Protein AF-A0A839FD36-F1 (afdb_monomer)

Organism: NCBI:txid328517

Radius of gyration: 23.34 Å; Cα contacts (8 Å, |Δi|>4): 208; chains: 1; bounding box: 49×44×64 Å

pLDDT: mean 79.08, std 17.55, range [34.34, 97.31]

Secondary structure (DSSP, 8-state):
-----GGGGS-HHHHHHHHHHHHHHHH--GGGHHHHHHHHHHHHHHHHHHHHHHHTTS-------S-SS--EEEEETTEEEEEEEEEETTEEEEEEE--STTHHHHHHHHHHHHHTHHHHHHHHHHHHHH-GGGTTPEEEEEEE-SSSTTEEEEEEETTEEEEEETTEEE-

Solvent-accessible surface area (backbone atoms only — not comparable to full-atom values): 9762 Å² total; per-residue (Å²): 136,83,82,73,70,78,74,81,71,61,56,72,35,58,59,47,37,52,52,34,52,51,52,34,68,72,65,75,45,78,85,46,52,66,57,38,51,51,24,51,50,48,33,50,50,49,55,55,48,47,51,52,53,56,58,70,71,45,94,69,78,86,63,79,69,95,61,68,68,53,77,47,82,43,77,53,91,94,36,85,44,39,30,30,34,36,66,51,87,92,34,75,29,41,38,40,45,52,87,54,100,58,33,69,62,43,50,54,43,52,50,50,52,46,78,40,30,71,60,37,37,53,34,49,54,52,44,30,70,76,38,60,88,49,62,84,37,47,68,57,34,34,36,44,70,57,90,52,78,54,36,30,40,37,36,30,43,76,85,47,75,32,42,29,48,74,64,42,70,43,130

Nearest PDB structures (foldseek):
  6l4l-assembly1_A  TM=3.320E-01  e=2.603E+00  Staphylococcus aureus
  8chv-assembly1_D  TM=2.632E-01  e=5.266E+00  Homo sapiens

Foldseek 3Di:
DDDDPPPVPPPVLNVQLVVLVVCCVPVVDCPSVVSNVVSVVVVVCVVVVVVLVVVVPDDPVPPPDPDFLDWDWDQASNDTFTFTWAAAPNDIATEGADPDPCRVLLNVLRSLCRVCRVLLNVQVVVVCVVPVVCVPKDFHYWYCPDPPSQWIWTAIPPGDIWIGGNSHTHD

Structure (mmCIF, N/CA/C/O backbone):
data_AF-A0A839FD36-F1
#
_entry.id   AF-A0A839FD36-F1
#
loop_
_atom_site.group_PDB
_atom_site.id
_atom_site.type_symbol
_atom_site.label_atom_id
_atom_site.label_alt_id
_atom_site.label_comp_id
_atom_site.label_asym_id
_atom_site.label_entity_id
_atom_site.label_seq_id
_atom_site.pdbx_PDB_ins_code
_atom_site.Cartn_x
_atom_site.Cartn_y
_atom_site.Cartn_z
_atom_site.occupancy
_atom_site.B_iso_or_equiv
_atom_site.auth_seq_id
_atom_site.auth_comp_id
_atom_site.auth_asym_id
_atom_site.auth_atom_id
_atom_site.pdbx_PDB_model_num
ATOM 1 N N . MET A 1 1 ? 18.783 -30.320 -3.101 1.00 36.91 1 MET A N 1
ATOM 2 C CA . MET A 1 1 ? 19.587 -29.187 -3.606 1.00 36.91 1 MET A CA 1
ATOM 3 C C . MET A 1 1 ? 19.627 -29.292 -5.130 1.00 36.91 1 MET A C 1
ATOM 5 O O . MET A 1 1 ? 20.384 -30.087 -5.662 1.00 36.91 1 MET A O 1
ATOM 9 N N . GLN A 1 2 ? 18.700 -28.634 -5.835 1.00 34.34 2 GLN A N 1
ATOM 10 C CA . GLN A 1 2 ? 18.613 -28.711 -7.300 1.00 34.34 2 GLN A CA 1
ATOM 11 C C . GLN A 1 2 ? 19.526 -27.646 -7.914 1.00 34.34 2 GLN A C 1
ATOM 13 O O . GLN A 1 2 ? 19.235 -26.453 -7.832 1.00 34.34 2 GLN A O 1
ATOM 18 N N . LEU A 1 3 ? 20.631 -28.078 -8.523 1.00 39.72 3 LEU A N 1
ATOM 19 C CA . LEU A 1 3 ? 21.458 -27.227 -9.374 1.00 39.72 3 LEU A CA 1
ATOM 20 C C . LEU A 1 3 ? 20.631 -26.857 -10.609 1.00 39.72 3 LEU A C 1
ATOM 22 O O . LEU A 1 3 ? 20.412 -27.680 -11.498 1.00 39.72 3 LEU A O 1
ATOM 26 N N . LYS A 1 4 ? 20.120 -25.623 -10.651 1.00 37.84 4 LYS A N 1
ATOM 27 C CA . LYS A 1 4 ? 19.523 -25.080 -11.874 1.00 37.84 4 LYS A CA 1
ATOM 28 C C . LYS A 1 4 ? 20.622 -25.043 -12.947 1.00 37.84 4 LYS A C 1
ATOM 30 O O . LYS A 1 4 ? 21.696 -24.512 -12.671 1.00 37.84 4 LYS A O 1
ATOM 35 N N . PRO A 1 5 ? 20.391 -25.591 -14.151 1.00 39.44 5 PRO A N 1
ATOM 36 C CA . PRO A 1 5 ? 21.406 -25.612 -15.193 1.00 39.44 5 PRO A CA 1
ATOM 37 C C . PRO A 1 5 ? 21.781 -24.177 -15.585 1.00 39.44 5 PRO A C 1
ATOM 39 O O . PRO A 1 5 ? 20.921 -23.397 -16.000 1.00 39.44 5 PRO A O 1
ATOM 42 N N . LEU A 1 6 ? 23.080 -23.859 -15.490 1.00 42.97 6 LEU A N 1
ATOM 43 C CA . LEU A 1 6 ? 23.743 -22.596 -15.881 1.00 42.97 6 LEU A CA 1
ATOM 44 C C . LEU A 1 6 ? 23.420 -22.090 -17.309 1.00 42.97 6 LEU A C 1
ATOM 46 O O . LEU A 1 6 ? 23.802 -20.995 -17.699 1.00 42.97 6 LEU A O 1
ATOM 50 N N . TRP A 1 7 ? 22.712 -22.884 -18.105 1.00 43.75 7 TRP A N 1
ATOM 51 C CA . TRP A 1 7 ? 22.522 -22.727 -19.536 1.00 43.75 7 TRP A CA 1
ATOM 52 C C . TRP A 1 7 ? 21.295 -21.840 -19.811 1.00 43.75 7 TRP A C 1
ATOM 54 O O . TRP A 1 7 ? 21.124 -21.333 -20.913 1.00 43.75 7 TRP A O 1
ATOM 64 N N . ARG A 1 8 ? 20.450 -21.602 -18.791 1.00 44.44 8 ARG A N 1
ATOM 65 C CA . ARG A 1 8 ? 19.348 -20.622 -18.834 1.00 44.44 8 ARG A CA 1
ATOM 66 C C . ARG A 1 8 ? 19.812 -19.166 -18.690 1.00 44.44 8 ARG A C 1
ATOM 68 O O . ARG A 1 8 ? 18.975 -18.276 -18.785 1.00 44.44 8 ARG A O 1
ATOM 75 N N . ALA A 1 9 ? 21.102 -18.930 -18.450 1.00 48.94 9 ALA A N 1
ATOM 76 C CA . ALA A 1 9 ? 21.665 -17.601 -18.217 1.00 48.94 9 ALA A CA 1
ATOM 77 C C . ALA A 1 9 ? 22.493 -17.061 -19.393 1.00 48.94 9 ALA A C 1
ATOM 79 O O . ALA A 1 9 ? 23.102 -16.006 -19.257 1.00 48.94 9 ALA A O 1
ATOM 80 N N . VAL A 1 10 ? 22.520 -17.742 -20.544 1.00 53.41 10 VAL A N 1
ATOM 81 C CA . VAL A 1 10 ? 23.014 -17.103 -21.767 1.00 53.41 10 VAL A CA 1
ATOM 82 C C . VAL A 1 10 ? 21.829 -16.350 -22.365 1.00 53.41 10 VAL A C 1
ATOM 84 O O . VAL A 1 10 ? 20.876 -16.997 -22.816 1.00 53.41 10 VAL A O 1
ATOM 87 N N . PRO A 1 11 ? 21.811 -15.006 -22.322 1.00 62.72 11 PRO A N 1
ATOM 88 C CA . PRO A 1 11 ? 20.714 -14.260 -22.906 1.00 62.72 11 PRO A CA 1
ATOM 89 C C . PRO A 1 11 ? 20.698 -14.580 -24.404 1.00 62.72 11 PRO A C 1
ATOM 91 O O . PRO A 1 11 ? 21.741 -14.606 -25.057 1.00 62.72 11 PRO A O 1
ATOM 94 N N . ARG A 1 12 ? 19.519 -14.894 -24.954 1.00 66.38 12 ARG A N 1
ATOM 95 C CA . ARG A 1 12 ? 19.354 -15.292 -26.369 1.00 66.38 12 ARG A CA 1
ATOM 96 C C . ARG A 1 12 ? 19.953 -14.249 -27.330 1.00 66.38 12 ARG A C 1
ATOM 98 O O . ARG A 1 12 ? 20.375 -14.591 -28.432 1.00 66.38 12 ARG A O 1
ATOM 105 N N . SER A 1 13 ? 20.050 -12.999 -26.875 1.00 62.44 13 SER A N 1
ATOM 106 C CA . SER A 1 13 ? 20.742 -11.884 -27.523 1.00 62.44 13 SER A CA 1
ATOM 107 C C . SER A 1 13 ? 22.254 -12.087 -27.698 1.00 62.44 13 SER A C 1
ATOM 109 O O . SER A 1 13 ? 22.785 -11.689 -28.731 1.00 62.44 13 SER A O 1
ATOM 111 N N . ALA A 1 14 ? 22.954 -12.767 -26.784 1.00 67.31 14 ALA A N 1
ATOM 112 C CA . ALA A 1 14 ? 24.381 -13.071 -26.933 1.00 67.31 14 ALA A CA 1
ATOM 113 C C . ALA A 1 14 ? 24.644 -14.032 -28.107 1.00 67.31 14 ALA A C 1
ATOM 115 O O . ALA A 1 14 ? 25.581 -13.833 -28.878 1.00 67.31 14 ALA A O 1
ATOM 116 N N . SER A 1 15 ? 23.784 -15.038 -28.300 1.00 68.19 15 SER A N 1
ATOM 117 C CA . SER A 1 15 ? 23.876 -15.959 -29.443 1.00 68.19 15 SER A CA 1
ATOM 118 C C . SER A 1 15 ? 23.598 -15.254 -30.775 1.00 68.19 15 SER A C 1
ATOM 120 O O . SER A 1 15 ? 24.293 -15.506 -31.758 1.00 68.19 15 SER A O 1
ATOM 122 N N . LEU A 1 16 ? 22.622 -14.338 -30.800 1.00 71.25 16 LEU A N 1
ATOM 123 C CA . LEU A 1 16 ? 22.310 -13.514 -31.974 1.00 71.25 16 LEU A CA 1
ATOM 124 C C . LEU A 1 16 ? 23.464 -12.573 -32.341 1.00 71.25 16 LEU A C 1
ATOM 126 O O . LEU A 1 16 ? 23.775 -12.417 -33.519 1.00 71.25 16 LEU A O 1
ATOM 130 N N . LEU A 1 17 ? 24.130 -11.992 -31.341 1.00 70.12 17 LEU A N 1
ATOM 131 C CA . LEU A 1 17 ? 25.264 -11.095 -31.544 1.00 70.12 17 LEU A CA 1
ATOM 132 C C . LEU A 1 17 ? 26.476 -11.836 -32.128 1.00 70.12 17 LEU A C 1
ATOM 134 O O . LEU A 1 17 ? 27.086 -11.357 -33.082 1.00 70.12 17 LEU A O 1
ATOM 138 N N . VAL A 1 18 ? 26.767 -13.048 -31.642 1.00 74.38 18 VAL A N 1
ATOM 139 C CA . VAL A 1 18 ? 27.830 -13.907 -32.196 1.00 74.38 18 VAL A CA 1
ATOM 140 C C . VAL A 1 18 ? 27.532 -14.313 -33.645 1.00 74.38 18 VAL A C 1
ATOM 142 O O . VAL A 1 18 ? 28.411 -14.212 -34.500 1.00 74.38 18 VAL A O 1
ATOM 145 N N . LEU A 1 19 ? 26.294 -14.716 -33.952 1.00 73.56 19 LEU A N 1
ATOM 146 C CA . LEU A 1 19 ? 25.871 -15.064 -35.316 1.00 73.56 19 LEU A CA 1
ATOM 147 C C . LEU A 1 19 ? 25.974 -13.876 -36.283 1.00 73.56 19 LEU A C 1
ATOM 149 O O . LEU A 1 19 ? 26.457 -14.043 -37.402 1.00 73.56 19 LEU A O 1
ATOM 153 N N . ALA A 1 20 ? 25.572 -12.678 -35.850 1.00 67.81 20 ALA A N 1
ATOM 154 C CA . ALA A 1 20 ? 25.655 -11.467 -36.664 1.00 67.81 20 ALA A CA 1
ATOM 155 C C . ALA A 1 20 ? 27.110 -11.057 -36.958 1.00 67.81 20 ALA A C 1
ATOM 157 O O . ALA A 1 20 ? 27.432 -10.719 -38.097 1.00 67.81 20 ALA A O 1
ATOM 158 N N . VAL A 1 21 ? 28.004 -11.138 -35.964 1.00 72.06 21 VAL A N 1
ATOM 159 C CA . VAL A 1 21 ? 29.441 -10.856 -36.145 1.00 72.06 21 VAL A CA 1
ATOM 160 C C . VAL A 1 21 ? 30.082 -11.872 -37.094 1.00 72.06 21 VAL A C 1
ATOM 162 O O . VAL A 1 21 ? 30.799 -11.478 -38.015 1.00 72.06 21 VAL A O 1
ATOM 165 N N . LEU A 1 22 ? 29.787 -13.166 -36.927 1.00 73.12 22 LEU A N 1
ATOM 166 C CA . LEU A 1 22 ? 30.291 -14.218 -37.814 1.00 73.12 22 LEU A CA 1
ATOM 167 C C . LEU A 1 22 ? 29.816 -14.019 -39.259 1.00 73.12 22 LEU A C 1
ATOM 169 O O . LEU A 1 22 ? 30.625 -14.104 -40.181 1.00 73.12 22 LEU A O 1
ATOM 173 N N . ALA A 1 23 ? 28.539 -13.686 -39.470 1.00 68.81 23 ALA A N 1
ATOM 174 C CA . ALA A 1 23 ? 28.003 -13.414 -40.803 1.00 68.81 23 ALA A CA 1
ATOM 175 C C . ALA A 1 23 ? 28.684 -12.206 -41.474 1.00 68.81 23 ALA A C 1
ATOM 177 O O . ALA A 1 23 ? 29.009 -12.264 -42.662 1.00 68.81 23 ALA A O 1
ATOM 178 N N . LEU A 1 24 ? 28.955 -11.136 -40.719 1.00 65.06 24 LEU A N 1
ATOM 179 C CA . LEU A 1 24 ? 29.583 -9.916 -41.234 1.00 65.06 24 LEU A CA 1
ATOM 180 C C . LEU A 1 24 ? 31.055 -10.139 -41.629 1.00 65.06 24 LEU A C 1
ATOM 182 O O . LEU A 1 24 ? 31.484 -9.705 -42.699 1.00 65.06 24 LEU A O 1
ATOM 186 N N . VAL A 1 25 ? 31.818 -10.867 -40.804 1.00 71.62 25 VAL A N 1
ATOM 187 C CA . VAL A 1 25 ? 33.233 -11.190 -41.074 1.00 71.62 25 VAL A CA 1
ATOM 188 C C . VAL A 1 25 ? 33.370 -12.144 -42.262 1.00 71.62 25 VAL A C 1
ATOM 190 O O . VAL A 1 25 ? 34.275 -11.983 -43.083 1.00 71.62 25 VAL A O 1
ATOM 193 N N . TRP A 1 26 ? 32.470 -13.124 -42.382 1.00 70.19 26 TRP A N 1
ATOM 194 C CA . TRP A 1 26 ? 32.616 -14.190 -43.372 1.00 70.19 26 TRP A CA 1
ATOM 195 C C . TRP A 1 26 ? 32.133 -13.790 -44.767 1.00 70.19 26 TRP A C 1
ATOM 197 O O . TRP A 1 26 ? 32.737 -14.177 -45.765 1.00 70.19 26 TRP A O 1
ATOM 207 N N . THR A 1 27 ? 31.088 -12.966 -44.852 1.00 72.50 27 THR A N 1
ATOM 208 C CA . THR A 1 27 ? 30.521 -12.544 -46.142 1.00 72.50 27 THR A CA 1
ATOM 209 C C . THR A 1 27 ? 31.180 -11.293 -46.723 1.00 72.50 27 THR A C 1
ATOM 211 O O . THR A 1 27 ? 30.937 -10.989 -47.888 1.00 72.50 27 THR A O 1
ATOM 214 N N . LYS A 1 28 ? 31.988 -10.554 -45.941 1.00 67.12 28 LYS A N 1
ATOM 215 C CA . LYS A 1 28 ? 32.641 -9.282 -46.328 1.00 67.12 28 LYS A CA 1
ATOM 216 C C . LYS A 1 28 ? 31.702 -8.269 -47.005 1.00 67.12 28 LYS A C 1
ATOM 218 O O . LYS A 1 28 ? 32.149 -7.413 -47.765 1.00 67.12 28 LYS A O 1
ATOM 223 N N . THR A 1 29 ? 30.399 -8.360 -46.751 1.00 65.00 29 THR A N 1
ATOM 224 C CA . THR A 1 29 ? 29.385 -7.495 -47.357 1.00 65.00 29 THR A CA 1
ATOM 225 C C . THR A 1 29 ? 28.693 -6.681 -46.275 1.00 65.00 29 THR A C 1
ATOM 227 O O . THR A 1 29 ? 28.307 -7.193 -45.226 1.00 65.00 29 THR A O 1
ATOM 230 N N . PHE A 1 30 ? 28.496 -5.390 -46.550 1.00 66.69 30 PHE A N 1
ATOM 231 C CA . PHE A 1 30 ? 27.824 -4.454 -45.639 1.00 66.69 30 PHE A CA 1
ATOM 232 C C . PHE A 1 30 ? 26.320 -4.722 -45.469 1.00 66.69 30 PHE A C 1
ATOM 234 O O . PHE A 1 30 ? 25.665 -4.078 -44.653 1.00 66.69 30 PHE A O 1
ATOM 241 N N . LEU A 1 31 ? 25.776 -5.693 -46.207 1.00 70.62 31 LEU A N 1
ATOM 242 C CA . LEU A 1 31 ? 24.358 -6.048 -46.207 1.00 70.62 31 LEU A CA 1
ATOM 243 C C . LEU A 1 31 ? 23.848 -6.476 -44.816 1.00 70.62 31 LEU A C 1
ATOM 245 O O . LEU A 1 31 ? 22.669 -6.323 -44.517 1.00 70.62 31 LEU A O 1
ATOM 249 N N . TRP A 1 32 ? 24.741 -6.978 -43.957 1.00 65.38 32 TRP A N 1
ATOM 250 C CA . TRP A 1 32 ? 24.419 -7.507 -42.625 1.00 65.38 32 TRP A CA 1
ATOM 251 C C . TRP A 1 32 ? 24.559 -6.481 -41.491 1.00 65.38 32 TRP A C 1
ATOM 253 O O . TRP A 1 32 ? 24.221 -6.780 -40.345 1.00 65.38 32 TRP A O 1
ATOM 263 N N . ALA A 1 33 ? 25.014 -5.259 -41.789 1.00 69.06 33 ALA A N 1
ATOM 264 C CA . ALA A 1 33 ? 25.164 -4.193 -40.797 1.00 69.06 33 ALA A CA 1
ATOM 265 C C . ALA A 1 33 ? 23.858 -3.851 -40.037 1.00 69.06 33 ALA A C 1
ATOM 267 O O . ALA A 1 33 ? 23.927 -3.664 -38.819 1.00 69.06 33 ALA A O 1
ATOM 268 N N . PRO A 1 34 ? 22.661 -3.841 -40.667 1.00 74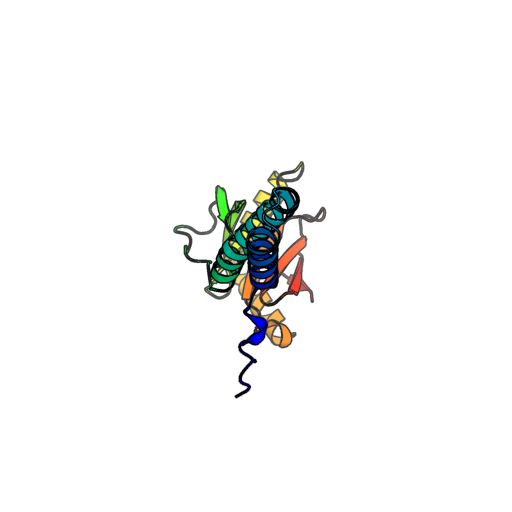.19 34 PRO A N 1
ATOM 269 C CA . PRO A 1 34 ? 21.406 -3.614 -39.945 1.00 74.19 34 PRO A CA 1
ATOM 270 C C . PRO A 1 34 ? 21.088 -4.710 -38.917 1.00 74.19 34 PRO A C 1
ATOM 272 O O . PRO A 1 34 ? 20.599 -4.417 -37.829 1.00 74.19 34 PRO A O 1
ATOM 275 N N . LEU A 1 35 ? 21.408 -5.972 -39.228 1.00 72.00 35 LEU A N 1
ATOM 276 C CA . LEU A 1 35 ? 21.221 -7.110 -38.318 1.00 72.00 35 LEU A CA 1
ATOM 277 C C . LEU A 1 35 ? 22.170 -7.040 -37.118 1.00 72.00 35 LEU A C 1
ATOM 279 O O . LEU A 1 35 ? 21.770 -7.357 -35.999 1.00 72.00 35 LEU A O 1
ATOM 283 N N . LEU A 1 36 ? 23.400 -6.571 -37.333 1.00 73.75 36 LEU A N 1
ATOM 284 C CA . LEU A 1 36 ? 24.367 -6.340 -36.263 1.00 73.75 36 LEU A CA 1
ATOM 285 C C . LEU A 1 36 ? 23.911 -5.216 -35.319 1.00 73.75 36 LEU A C 1
ATOM 287 O O . LEU A 1 36 ? 23.948 -5.389 -34.103 1.00 73.75 36 LEU A O 1
ATOM 291 N N . LEU A 1 37 ? 23.410 -4.103 -35.864 1.00 77.25 37 LEU A N 1
ATOM 292 C CA . LEU A 1 37 ? 22.816 -3.019 -35.071 1.00 77.25 37 LEU A CA 1
ATOM 293 C C . LEU A 1 37 ? 21.625 -3.503 -34.237 1.00 77.25 37 LEU A C 1
ATOM 295 O O . LEU A 1 37 ? 21.539 -3.193 -33.049 1.00 77.25 37 LEU A O 1
ATOM 299 N N . LEU A 1 38 ? 20.742 -4.309 -34.833 1.00 76.62 38 LEU A N 1
ATOM 300 C CA . LEU A 1 38 ? 19.601 -4.895 -34.135 1.00 76.62 38 LEU A CA 1
ATOM 301 C C . LEU A 1 38 ? 20.054 -5.819 -32.989 1.00 76.62 38 LEU A C 1
ATOM 303 O O . LEU A 1 38 ? 19.517 -5.748 -31.886 1.00 76.62 38 LEU A O 1
ATOM 307 N N . ALA A 1 39 ? 21.068 -6.657 -33.223 1.00 76.94 39 ALA A N 1
ATOM 308 C CA . ALA A 1 39 ? 21.610 -7.554 -32.205 1.00 76.94 39 ALA A CA 1
ATOM 309 C C . ALA A 1 39 ? 22.257 -6.790 -31.038 1.00 76.94 39 ALA A C 1
ATOM 311 O O . ALA A 1 39 ? 22.032 -7.147 -29.882 1.00 76.94 39 ALA A O 1
ATOM 312 N N . ILE A 1 40 ? 23.004 -5.716 -31.323 1.00 77.31 40 ILE A N 1
ATOM 313 C CA . ILE A 1 40 ? 23.576 -4.827 -30.299 1.00 77.31 40 ILE A CA 1
ATOM 314 C C . ILE A 1 40 ? 22.463 -4.165 -29.482 1.00 77.31 40 ILE A C 1
ATOM 316 O O . ILE A 1 40 ? 22.548 -4.135 -28.256 1.00 77.31 40 ILE A O 1
ATOM 320 N N . PHE A 1 41 ? 21.404 -3.681 -30.136 1.00 78.19 41 PHE A N 1
ATOM 321 C CA . PHE A 1 41 ? 20.258 -3.081 -29.453 1.00 78.19 41 PHE A CA 1
ATOM 322 C C . PHE A 1 41 ? 19.583 -4.073 -28.496 1.00 78.19 41 PHE A C 1
ATOM 324 O O . PHE A 1 41 ? 19.408 -3.766 -27.318 1.00 78.19 41 PHE A O 1
ATOM 331 N N . PHE A 1 42 ? 19.267 -5.287 -28.959 1.00 75.81 42 PHE A N 1
ATOM 332 C CA . PHE A 1 42 ? 18.672 -6.313 -28.097 1.00 75.81 42 PHE A CA 1
ATOM 333 C C . PHE A 1 42 ? 19.603 -6.742 -26.962 1.00 75.81 42 PHE A C 1
ATOM 335 O O . PHE A 1 42 ? 19.133 -6.964 -25.851 1.00 75.81 42 PHE A O 1
ATOM 342 N N . PHE A 1 43 ? 20.911 -6.825 -27.210 1.00 73.94 43 PHE A N 1
ATOM 343 C CA . PHE A 1 43 ? 21.894 -7.124 -26.172 1.00 73.94 43 PHE A CA 1
ATOM 344 C C . PHE A 1 43 ? 21.957 -6.021 -25.108 1.00 73.94 43 PHE A C 1
ATOM 346 O O . PHE A 1 43 ? 21.942 -6.320 -23.918 1.00 73.94 43 PHE A O 1
ATOM 353 N N . ALA A 1 44 ? 21.963 -4.750 -25.515 1.00 73.00 44 ALA A N 1
ATOM 354 C CA . ALA A 1 44 ? 21.920 -3.620 -24.591 1.00 73.00 44 ALA A CA 1
ATOM 355 C C . ALA A 1 44 ? 20.631 -3.620 -23.754 1.00 73.00 44 ALA A C 1
ATOM 357 O O . ALA A 1 44 ? 20.698 -3.455 -22.538 1.00 73.00 44 ALA A O 1
ATOM 358 N N . VAL A 1 45 ? 19.473 -3.868 -24.374 1.00 75.81 45 VAL A N 1
ATOM 359 C CA . VAL A 1 45 ? 18.188 -3.976 -23.663 1.00 75.81 45 VAL A CA 1
ATOM 360 C C . VAL A 1 45 ? 18.184 -5.156 -22.690 1.00 75.81 45 VAL A C 1
ATOM 362 O O . VAL A 1 45 ? 17.733 -4.993 -21.559 1.00 75.81 45 VAL A O 1
ATOM 365 N N . ASP A 1 46 ? 18.711 -6.319 -23.079 1.00 69.62 46 ASP A N 1
ATOM 366 C CA . ASP A 1 46 ? 18.799 -7.482 -22.191 1.00 69.62 46 ASP A CA 1
ATOM 367 C C . ASP A 1 46 ? 19.752 -7.223 -21.020 1.00 69.62 46 ASP A C 1
ATOM 369 O O . ASP A 1 46 ? 19.391 -7.493 -19.882 1.00 69.62 46 ASP A O 1
ATOM 373 N N . VAL A 1 47 ? 20.946 -6.670 -21.250 1.00 67.94 47 VAL A N 1
ATOM 374 C CA . VAL A 1 47 ? 21.925 -6.413 -20.178 1.00 67.94 47 VAL A CA 1
ATOM 375 C C . VAL A 1 47 ? 21.430 -5.326 -19.219 1.00 67.94 47 VAL A C 1
ATOM 377 O O . VAL A 1 47 ? 21.458 -5.526 -18.004 1.00 67.94 47 VAL A O 1
ATOM 380 N N . LEU A 1 48 ? 20.909 -4.208 -19.737 1.00 64.38 48 LEU A N 1
ATOM 381 C CA . LEU A 1 48 ? 20.337 -3.137 -18.911 1.00 64.38 48 LEU A CA 1
ATOM 382 C C . LEU A 1 48 ? 19.050 -3.595 -18.206 1.00 64.38 48 LEU A C 1
ATOM 384 O O . LEU A 1 48 ? 18.816 -3.259 -17.044 1.00 64.38 48 LEU A O 1
ATOM 388 N N . GLY A 1 49 ? 18.232 -4.411 -18.874 1.00 56.62 49 GLY A N 1
ATOM 389 C CA . GLY A 1 49 ? 17.013 -4.995 -18.319 1.00 56.62 49 GLY A CA 1
ATOM 390 C C . GLY A 1 49 ? 17.282 -6.060 -17.254 1.00 56.62 49 GLY A C 1
ATOM 391 O O . GLY A 1 49 ? 16.548 -6.136 -16.270 1.00 56.62 49 GLY A O 1
ATOM 392 N N . ILE A 1 50 ? 18.346 -6.855 -17.399 1.00 53.84 50 ILE A N 1
ATOM 393 C CA . ILE A 1 50 ? 18.814 -7.802 -16.379 1.00 53.84 50 ILE A CA 1
ATOM 394 C C . ILE A 1 50 ? 19.348 -7.041 -15.168 1.00 53.84 50 ILE A C 1
ATOM 396 O O . ILE A 1 50 ? 19.031 -7.434 -14.051 1.00 53.84 50 ILE A O 1
ATOM 400 N N . HIS A 1 51 ? 20.076 -5.936 -15.360 1.00 48.62 51 HIS A N 1
ATOM 401 C CA . HIS A 1 51 ? 20.540 -5.112 -14.242 1.00 48.62 51 HIS A CA 1
ATOM 402 C C . HIS A 1 51 ? 19.358 -4.535 -13.446 1.00 48.62 51 HIS A C 1
ATOM 404 O O . HIS A 1 51 ? 19.302 -4.710 -12.231 1.00 48.62 51 HIS A O 1
ATOM 410 N N . LYS A 1 52 ? 18.337 -4.001 -14.136 1.00 50.72 52 LYS A N 1
ATOM 411 C CA . LYS A 1 52 ? 17.077 -3.576 -13.500 1.00 50.72 52 LYS A CA 1
ATOM 412 C C . LYS A 1 52 ? 16.348 -4.717 -12.782 1.00 50.72 52 LYS A C 1
ATOM 414 O O . LYS A 1 52 ? 15.902 -4.547 -11.655 1.00 50.72 52 LYS A O 1
ATOM 419 N N . ARG A 1 53 ? 16.240 -5.904 -13.390 1.00 46.03 53 ARG A N 1
ATOM 420 C CA . ARG A 1 53 ? 15.567 -7.059 -12.760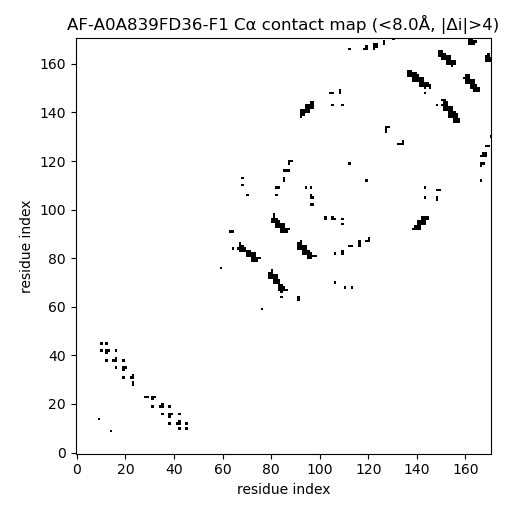 1.00 46.03 53 ARG A CA 1
ATOM 421 C C . ARG A 1 53 ? 16.345 -7.659 -11.596 1.00 46.03 53 ARG A C 1
ATOM 423 O O . ARG A 1 53 ? 15.730 -8.265 -10.730 1.00 46.03 53 ARG A O 1
ATOM 430 N N . MET A 1 54 ? 17.670 -7.554 -11.601 1.00 43.38 54 MET A N 1
ATOM 431 C CA . MET A 1 54 ? 18.526 -8.061 -10.532 1.00 43.38 54 MET A CA 1
ATOM 432 C C . MET A 1 54 ? 18.520 -7.111 -9.329 1.00 43.38 54 MET A C 1
ATOM 434 O O . MET A 1 54 ? 18.461 -7.598 -8.206 1.00 43.38 54 MET A O 1
ATOM 438 N N . LEU A 1 55 ? 18.459 -5.795 -9.567 1.00 46.88 55 LEU A N 1
ATOM 439 C CA . LEU A 1 55 ? 18.179 -4.783 -8.541 1.00 46.88 55 LEU A CA 1
ATOM 440 C C . LEU A 1 55 ? 16.760 -4.930 -7.970 1.00 46.88 55 LEU A C 1
ATOM 442 O O . LEU A 1 55 ? 16.580 -4.917 -6.764 1.00 46.88 55 LEU A O 1
ATOM 446 N N . SER A 1 56 ? 15.766 -5.208 -8.815 1.00 41.69 56 SER A N 1
ATOM 447 C CA . SER A 1 56 ? 14.370 -5.410 -8.395 1.00 41.69 56 SER A CA 1
ATOM 448 C C . SER A 1 56 ? 14.111 -6.724 -7.632 1.00 41.69 56 SER A C 1
ATOM 450 O O . SER A 1 56 ? 12.996 -6.932 -7.158 1.00 41.69 56 SER A O 1
ATOM 452 N N . LYS A 1 57 ? 15.092 -7.636 -7.533 1.00 40.88 57 LYS A N 1
ATOM 453 C CA . LYS A 1 57 ? 14.944 -8.940 -6.852 1.00 40.88 57 LYS A CA 1
ATOM 454 C C . LYS A 1 57 ? 15.583 -9.005 -5.466 1.00 40.88 57 LYS A C 1
ATOM 456 O O . LYS A 1 57 ? 15.483 -10.045 -4.815 1.00 40.88 57 LYS A O 1
ATOM 461 N N . GLY A 1 58 ? 16.249 -7.937 -5.048 1.00 38.38 58 GLY A N 1
ATOM 462 C CA . GLY A 1 58 ? 16.682 -7.730 -3.676 1.00 3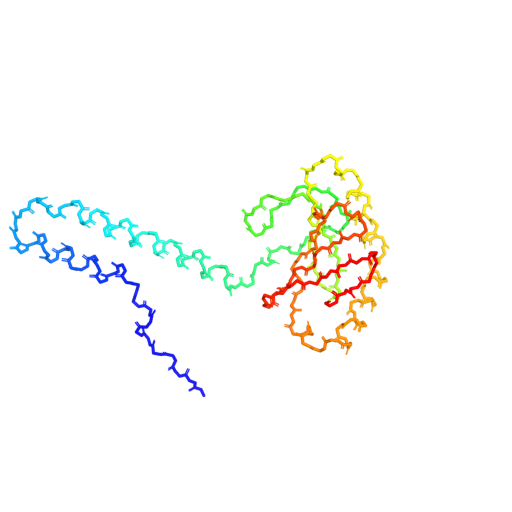8.38 58 GLY A CA 1
ATOM 463 C C . GLY A 1 58 ? 15.815 -6.644 -3.068 1.00 38.38 58 GLY A C 1
ATOM 464 O O . GLY A 1 58 ? 15.542 -5.647 -3.723 1.00 38.38 58 GLY A O 1
ATOM 465 N N . GLU A 1 59 ? 15.345 -6.889 -1.853 1.00 45.59 59 GLU A N 1
ATOM 466 C CA . GLU A 1 59 ? 14.845 -5.894 -0.908 1.00 45.59 59 GLU A CA 1
ATOM 467 C C . GLU A 1 59 ? 15.279 -4.459 -1.247 1.00 45.59 59 GLU A C 1
ATOM 469 O O . GLU A 1 59 ? 16.429 -4.086 -1.055 1.00 45.59 59 GLU A O 1
ATOM 474 N N . SER A 1 60 ? 14.351 -3.640 -1.732 1.00 38.88 60 SER A N 1
ATOM 475 C CA . SER A 1 60 ? 14.503 -2.189 -1.673 1.00 38.88 60 SER A CA 1
ATOM 476 C C . SER A 1 60 ? 13.177 -1.579 -1.249 1.00 38.88 60 SER A C 1
ATOM 478 O O . SER A 1 60 ? 12.424 -0.990 -2.015 1.00 38.88 60 SER A O 1
ATOM 480 N N . MET A 1 61 ? 12.880 -1.797 0.028 1.00 46.00 61 MET A N 1
ATOM 481 C CA . MET A 1 61 ? 12.349 -0.730 0.868 1.00 46.00 61 MET A CA 1
ATOM 482 C C . MET A 1 61 ? 13.517 -0.219 1.729 1.00 46.00 61 MET A C 1
ATOM 484 O O . MET A 1 61 ? 13.433 -0.159 2.951 1.00 46.00 61 MET A O 1
ATOM 488 N N . GLU A 1 62 ? 14.660 0.080 1.104 1.00 44.53 62 GLU A N 1
ATOM 489 C CA . GLU A 1 62 ? 15.786 0.739 1.776 1.00 44.53 62 GLU A CA 1
ATOM 490 C C . GLU A 1 62 ? 15.595 2.255 1.738 1.00 44.53 62 GLU A C 1
ATOM 492 O O . GLU A 1 62 ? 16.329 3.000 1.109 1.00 44.53 62 GLU A O 1
ATOM 497 N N . GLU A 1 63 ? 14.564 2.703 2.439 1.00 50.44 63 GLU A N 1
ATOM 498 C CA . GLU A 1 63 ? 14.637 3.903 3.261 1.00 50.44 63 GLU A CA 1
ATOM 499 C C . GLU A 1 63 ? 13.507 3.752 4.272 1.00 50.44 63 GLU A C 1
ATOM 501 O O . GLU A 1 63 ? 12.326 3.893 3.956 1.00 50.44 63 GLU A O 1
ATOM 506 N N . THR A 1 64 ? 13.856 3.360 5.502 1.00 61.84 64 THR A N 1
ATOM 507 C CA . THR A 1 64 ? 12.887 3.463 6.594 1.00 61.84 64 THR A CA 1
ATOM 508 C C . THR A 1 64 ? 12.508 4.940 6.661 1.00 61.84 64 THR A C 1
ATOM 510 O O . THR A 1 64 ? 13.403 5.763 6.873 1.00 61.84 64 THR A O 1
ATOM 513 N N . PRO A 1 65 ? 11.238 5.300 6.427 1.00 70.69 65 PRO A N 1
ATOM 514 C CA . PRO A 1 65 ? 10.855 6.696 6.338 1.00 70.69 65 PRO A CA 1
ATOM 515 C C . PRO A 1 65 ? 11.213 7.385 7.654 1.00 70.69 65 PRO A C 1
ATOM 517 O O . PRO A 1 65 ? 10.967 6.850 8.738 1.00 70.69 65 PRO A O 1
ATOM 520 N N . SER A 1 66 ? 11.808 8.574 7.561 1.00 70.38 66 SER A N 1
ATOM 521 C CA . SER A 1 66 ? 12.192 9.369 8.733 1.00 70.38 66 SER A CA 1
ATOM 522 C C . SER A 1 66 ? 10.981 9.786 9.577 1.00 70.38 66 SER A C 1
ATOM 524 O O . SER A 1 66 ? 11.120 10.052 10.771 1.00 70.38 66 SER A O 1
ATOM 526 N N . THR A 1 67 ? 9.787 9.786 8.977 1.00 81.88 67 THR A N 1
ATOM 527 C CA . THR A 1 67 ? 8.523 10.155 9.614 1.00 81.88 67 THR A CA 1
ATOM 528 C C . THR A 1 67 ? 7.356 9.316 9.091 1.00 81.88 67 THR A C 1
ATOM 530 O O . THR A 1 67 ? 7.236 9.063 7.894 1.00 81.88 67 THR A O 1
ATOM 533 N N . TYR A 1 68 ? 6.458 8.927 10.000 1.00 91.50 68 TYR A N 1
ATOM 534 C CA . TYR A 1 68 ? 5.195 8.243 9.696 1.00 91.50 68 TYR A CA 1
ATOM 535 C C . TYR A 1 68 ? 4.018 9.221 9.781 1.00 91.50 68 TYR A C 1
ATOM 537 O O . TYR A 1 68 ? 4.073 10.198 10.529 1.00 91.50 68 TYR A O 1
ATOM 545 N N . GLY A 1 69 ? 2.957 8.963 9.015 1.00 91.88 69 GLY A N 1
ATOM 546 C CA . GLY A 1 69 ? 1.725 9.761 9.026 1.00 91.88 69 GLY A CA 1
ATOM 547 C C . GLY A 1 69 ? 1.822 11.129 8.348 1.00 91.88 69 GLY A C 1
ATOM 548 O O . GLY A 1 69 ? 0.869 11.903 8.399 1.00 91.88 69 GLY A O 1
ATOM 549 N N . VAL A 1 70 ? 2.950 11.444 7.710 1.00 93.56 70 VAL A N 1
ATOM 550 C CA . VAL A 1 70 ? 3.127 12.689 6.957 1.00 93.56 70 VAL A CA 1
ATOM 551 C C . VAL A 1 70 ? 2.666 12.467 5.521 1.00 93.56 70 VAL A C 1
ATOM 553 O O . VAL A 1 70 ? 3.158 11.567 4.848 1.00 93.56 70 VAL A O 1
ATOM 556 N N . LEU A 1 71 ? 1.710 13.275 5.064 1.00 93.94 71 LEU A N 1
ATOM 557 C CA . LEU A 1 71 ? 1.296 13.301 3.662 1.00 93.94 71 LEU A CA 1
ATOM 558 C C . LEU A 1 71 ? 2.343 14.030 2.821 1.00 93.94 71 LEU A C 1
ATOM 560 O O . LEU A 1 71 ? 2.766 15.131 3.176 1.00 93.94 71 LEU A O 1
ATOM 564 N N . GLY A 1 72 ? 2.709 13.451 1.683 1.00 92.38 72 GLY A N 1
ATOM 565 C CA . GLY A 1 72 ? 3.689 14.044 0.787 1.00 92.38 72 GLY A CA 1
ATOM 566 C C . GLY A 1 72 ? 3.882 13.264 -0.504 1.00 92.38 72 GLY A C 1
ATOM 567 O O . GLY A 1 72 ? 3.248 12.235 -0.743 1.00 92.38 72 GLY A O 1
ATOM 568 N N . ASP A 1 73 ? 4.775 13.792 -1.333 1.00 91.19 73 ASP A N 1
ATOM 569 C CA . ASP A 1 73 ? 5.271 13.114 -2.522 1.00 91.19 73 ASP A CA 1
ATOM 570 C C . ASP A 1 73 ? 6.535 12.333 -2.154 1.00 91.19 73 ASP A C 1
ATOM 572 O O . ASP A 1 73 ? 7.485 12.884 -1.594 1.00 91.19 73 ASP A O 1
ATOM 576 N N . TYR A 1 74 ? 6.533 11.042 -2.465 1.00 89.25 74 TYR A N 1
ATOM 577 C CA . TYR A 1 74 ? 7.598 10.098 -2.153 1.00 89.25 74 TYR A CA 1
ATOM 578 C C . TYR A 1 74 ? 8.055 9.387 -3.423 1.00 89.25 74 TYR A C 1
ATOM 580 O O . TYR A 1 74 ? 7.306 9.274 -4.392 1.00 89.25 74 TYR A O 1
ATOM 588 N N . VAL A 1 75 ? 9.285 8.878 -3.419 1.00 84.69 75 VAL A N 1
ATOM 589 C CA . VAL A 1 75 ? 9.757 7.957 -4.457 1.00 84.69 75 VAL A CA 1
ATOM 590 C C . VAL A 1 75 ? 9.616 6.543 -3.911 1.00 84.69 75 VAL A C 1
ATOM 592 O O . VAL A 1 75 ? 10.299 6.176 -2.960 1.00 84.69 75 VAL A O 1
ATOM 595 N N . VAL A 1 76 ? 8.713 5.761 -4.496 1.00 82.19 76 VAL A N 1
ATOM 596 C CA . VAL A 1 76 ? 8.439 4.369 -4.118 1.00 82.19 76 VAL A CA 1
ATOM 597 C C . VAL A 1 76 ? 8.658 3.511 -5.358 1.00 82.19 76 VAL A C 1
ATOM 599 O O . VAL A 1 76 ? 8.117 3.816 -6.416 1.00 82.19 76 VAL A O 1
ATOM 602 N N . ASP A 1 77 ? 9.482 2.467 -5.257 1.00 80.44 77 ASP A N 1
ATOM 603 C CA . ASP A 1 77 ? 9.841 1.599 -6.391 1.00 80.44 77 ASP A CA 1
ATOM 604 C C . ASP A 1 77 ? 10.357 2.371 -7.626 1.00 80.44 77 ASP A C 1
ATOM 606 O O . ASP A 1 77 ? 9.967 2.100 -8.761 1.00 80.44 77 ASP A O 1
ATOM 610 N N . GLU A 1 78 ? 11.231 3.361 -7.405 1.00 79.75 78 GLU A N 1
ATOM 611 C CA . GLU A 1 78 ? 11.784 4.252 -8.447 1.00 79.75 78 GLU A CA 1
ATOM 612 C C . GLU A 1 78 ? 10.742 5.148 -9.155 1.00 79.75 78 GLU A C 1
ATOM 614 O O . GLU A 1 78 ? 11.074 5.826 -10.131 1.00 79.75 78 GLU A O 1
ATOM 619 N N . ALA A 1 79 ? 9.497 5.198 -8.666 1.00 82.25 79 ALA A N 1
ATOM 620 C CA . ALA A 1 79 ? 8.423 6.013 -9.223 1.00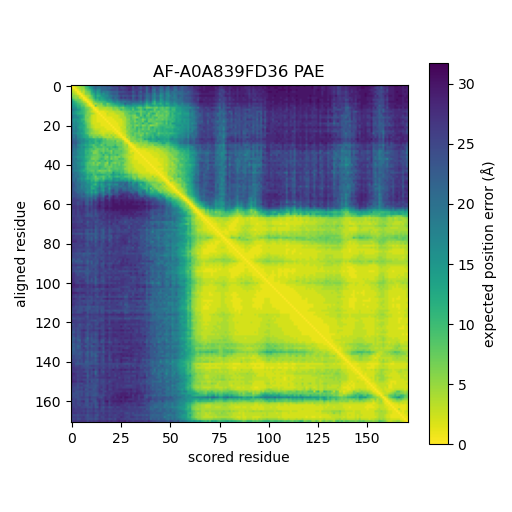 82.25 79 ALA A CA 1
ATOM 621 C C . ALA A 1 79 ? 7.918 7.063 -8.214 1.00 82.25 79 ALA A C 1
ATOM 623 O O . ALA A 1 79 ? 7.799 6.774 -7.023 1.00 82.25 79 ALA A O 1
ATOM 624 N N . PRO A 1 80 ? 7.602 8.293 -8.661 1.00 85.94 80 PRO A N 1
ATOM 625 C CA . PRO A 1 80 ? 6.966 9.281 -7.802 1.00 85.94 80 PRO A CA 1
ATOM 626 C C . PRO A 1 80 ? 5.528 8.853 -7.483 1.00 85.94 80 PRO A C 1
ATOM 628 O O . PRO A 1 80 ? 4.746 8.568 -8.391 1.00 85.94 80 PRO A O 1
ATOM 631 N N . SER A 1 81 ? 5.179 8.851 -6.200 1.00 89.81 81 SER A N 1
ATOM 632 C CA . SER A 1 81 ? 3.849 8.516 -5.691 1.00 89.81 81 SER A CA 1
ATOM 633 C C . SER A 1 81 ? 3.455 9.471 -4.573 1.00 89.81 81 SER A C 1
ATOM 635 O O . SER A 1 81 ? 4.298 9.914 -3.794 1.00 89.81 81 SER A O 1
ATOM 637 N N . HIS A 1 82 ? 2.166 9.779 -4.468 1.00 93.50 82 HIS A N 1
ATOM 638 C CA . HIS A 1 82 ? 1.648 10.654 -3.421 1.00 93.50 82 HIS A CA 1
ATOM 639 C C . HIS A 1 82 ? 0.974 9.826 -2.340 1.00 93.50 82 HIS A C 1
ATOM 641 O O . HIS A 1 82 ? 0.123 8.994 -2.644 1.00 93.50 82 HIS A O 1
ATOM 647 N N . GLY A 1 83 ? 1.304 10.063 -1.078 1.00 95.19 83 GLY A N 1
ATOM 648 C CA . GLY A 1 83 ? 0.804 9.209 -0.014 1.00 95.19 83 GLY A CA 1
ATOM 649 C C . GLY A 1 83 ? 1.376 9.537 1.347 1.00 95.19 83 GLY A C 1
ATOM 650 O O . GLY A 1 83 ? 1.802 10.660 1.603 1.00 95.19 83 GLY A O 1
ATOM 651 N N . LEU A 1 84 ? 1.361 8.541 2.224 1.00 95.25 84 LEU A N 1
ATOM 652 C CA . LEU A 1 84 ? 2.035 8.586 3.517 1.00 95.25 84 LEU A CA 1
ATOM 653 C C . LEU A 1 84 ? 2.540 7.197 3.895 1.00 95.25 84 LEU A C 1
ATOM 655 O O . LEU A 1 84 ? 2.027 6.183 3.420 1.00 95.25 84 LEU A O 1
ATOM 659 N N . PHE A 1 85 ? 3.514 7.141 4.796 1.00 94.69 85 PHE A N 1
ATOM 660 C CA . PHE A 1 85 ? 3.943 5.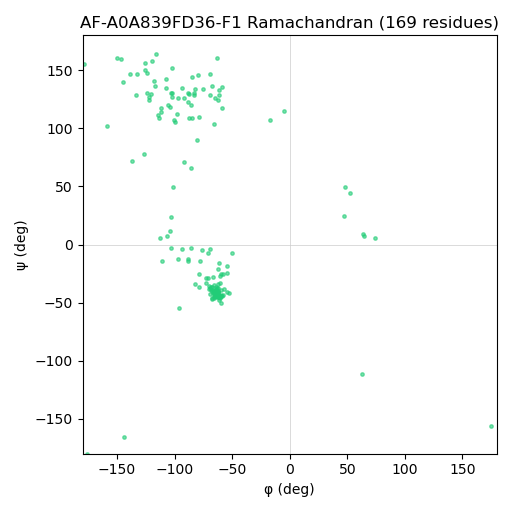886 5.405 1.00 94.69 85 PHE A CA 1
ATOM 661 C C . PHE A 1 85 ? 3.213 5.632 6.723 1.00 94.69 85 PHE A C 1
ATOM 663 O O . PHE A 1 85 ? 3.138 6.512 7.582 1.00 94.69 85 PHE A O 1
ATOM 670 N N . ILE A 1 86 ? 2.739 4.402 6.910 1.00 94.50 86 ILE A N 1
ATOM 671 C CA . ILE A 1 86 ? 2.261 3.878 8.196 1.00 94.50 86 ILE A CA 1
ATOM 672 C C . ILE A 1 86 ? 3.149 2.723 8.647 1.00 94.50 86 ILE A C 1
ATOM 674 O O . ILE A 1 86 ? 3.894 2.152 7.849 1.00 94.50 86 ILE A O 1
ATOM 678 N N . ARG A 1 87 ? 3.068 2.357 9.925 1.00 91.62 87 ARG A N 1
ATOM 679 C CA . ARG A 1 87 ? 3.752 1.169 10.438 1.00 91.62 87 ARG A CA 1
ATOM 680 C C . ARG A 1 87 ? 2.739 0.044 10.633 1.00 91.62 87 ARG A C 1
ATOM 682 O O . ARG A 1 87 ? 1.835 0.184 11.434 1.00 91.62 87 ARG A O 1
ATOM 689 N N . LEU A 1 88 ? 2.887 -1.075 9.936 1.00 89.25 88 LEU A N 1
ATOM 690 C CA . LEU A 1 88 ? 2.052 -2.260 10.137 1.00 89.25 88 LEU A CA 1
ATOM 691 C C . LEU A 1 88 ? 2.912 -3.462 10.497 1.00 89.25 88 LEU A C 1
ATOM 693 O O . LEU A 1 88 ? 3.833 -3.804 9.759 1.00 89.25 88 LEU A O 1
ATOM 697 N N . CYS A 1 89 ? 2.620 -4.099 11.631 1.00 85.50 89 CYS A N 1
ATOM 698 C CA . CYS A 1 89 ? 3.375 -5.231 12.173 1.00 85.50 89 CYS A CA 1
ATOM 699 C C . CYS A 1 89 ? 4.888 -4.956 12.167 1.00 85.50 89 CYS A C 1
ATOM 701 O O . CYS A 1 89 ? 5.676 -5.742 11.645 1.00 85.50 89 CYS A O 1
ATOM 703 N N . GLU A 1 90 ? 5.264 -3.788 12.699 1.00 83.44 90 GLU A N 1
ATOM 704 C CA . GLU A 1 90 ? 6.648 -3.287 12.785 1.00 83.44 90 GLU A CA 1
ATOM 705 C C . GLU A 1 90 ? 7.340 -3.011 11.441 1.00 83.44 90 GLU A C 1
ATOM 707 O O . GLU A 1 90 ? 8.518 -2.666 11.414 1.00 83.44 90 GLU A O 1
ATOM 712 N N . ARG A 1 91 ? 6.616 -3.085 10.321 1.00 86.75 91 ARG A N 1
ATOM 713 C CA . ARG A 1 91 ? 7.136 -2.757 8.992 1.00 86.75 91 ARG A CA 1
ATOM 714 C C . ARG A 1 91 ? 6.561 -1.443 8.503 1.00 86.75 91 ARG A C 1
ATOM 716 O O . ARG A 1 91 ? 5.388 -1.155 8.725 1.00 86.75 91 ARG A O 1
ATOM 723 N N . ALA A 1 92 ? 7.373 -0.653 7.816 1.00 89.62 92 ALA A N 1
ATOM 724 C CA . ALA A 1 92 ? 6.849 0.477 7.068 1.00 89.62 92 ALA A CA 1
ATOM 725 C C . ALA A 1 92 ? 5.998 -0.046 5.901 1.00 89.62 92 ALA A C 1
ATOM 727 O O . ALA A 1 92 ? 6.373 -1.004 5.230 1.00 89.62 92 ALA A O 1
ATOM 728 N N . VAL A 1 93 ? 4.841 0.571 5.686 1.00 92.06 93 VAL A N 1
ATOM 729 C CA . VAL A 1 93 ? 3.940 0.290 4.569 1.00 92.06 93 VAL A CA 1
ATOM 730 C C . VAL A 1 93 ? 3.522 1.621 3.973 1.00 92.06 93 VAL A C 1
ATOM 732 O O . VAL A 1 93 ? 3.081 2.521 4.692 1.00 92.06 93 VAL A O 1
ATOM 735 N N . PHE A 1 94 ? 3.670 1.750 2.659 1.00 93.81 94 PHE A N 1
ATOM 736 C CA . PHE A 1 94 ? 3.257 2.953 1.951 1.00 93.81 94 PHE A CA 1
ATOM 737 C C . PHE A 1 94 ? 1.757 2.911 1.643 1.00 93.81 94 PHE A C 1
ATOM 739 O O . PHE A 1 94 ? 1.256 1.915 1.120 1.00 93.81 94 PHE A O 1
ATOM 746 N N . VAL A 1 95 ? 1.035 3.981 1.966 1.00 96.00 95 VAL A N 1
ATOM 747 C CA . VAL A 1 95 ? -0.367 4.176 1.583 1.00 96.00 95 VAL A CA 1
ATOM 748 C C . VAL A 1 95 ? -0.393 5.097 0.373 1.00 96.00 95 VAL A C 1
ATOM 750 O O . VAL A 1 95 ? -0.168 6.299 0.506 1.00 96.00 95 VAL A O 1
ATOM 753 N N . ASP A 1 96 ? -0.661 4.526 -0.794 1.00 95.88 96 ASP A N 1
ATOM 754 C CA . ASP A 1 96 ? -0.656 5.229 -2.070 1.00 95.88 96 ASP A CA 1
ATOM 755 C C . ASP A 1 96 ? -2.018 5.870 -2.371 1.00 95.88 96 ASP A C 1
ATOM 757 O O . ASP A 1 96 ? -3.067 5.222 -2.299 1.00 95.88 96 ASP A O 1
ATOM 761 N N . ILE A 1 97 ? -2.007 7.156 -2.722 1.00 96.25 97 ILE A N 1
ATOM 762 C CA . ILE A 1 97 ? -3.194 7.972 -2.972 1.00 96.25 97 ILE A CA 1
ATOM 763 C C . ILE A 1 97 ? -3.268 8.328 -4.453 1.00 96.25 97 ILE A C 1
ATOM 765 O O . ILE A 1 97 ? -2.507 9.151 -4.969 1.00 96.25 97 ILE A O 1
ATOM 769 N N . LYS A 1 98 ? -4.298 7.804 -5.122 1.00 95.19 98 LYS A N 1
ATOM 770 C CA . LYS A 1 98 ? -4.609 8.194 -6.497 1.00 95.19 98 LYS A CA 1
ATOM 771 C C . LYS A 1 98 ? -5.032 9.666 -6.571 1.00 95.19 98 LYS A C 1
ATOM 773 O O . LYS A 1 98 ? -5.995 10.086 -5.921 1.00 95.19 98 LYS A O 1
ATOM 778 N N . GLN A 1 99 ? -4.343 10.413 -7.430 1.00 93.31 99 GLN A N 1
ATOM 779 C CA . GLN A 1 99 ? -4.611 11.817 -7.743 1.00 93.31 99 GLN A CA 1
ATOM 780 C C . GLN A 1 99 ? -5.763 11.933 -8.754 1.00 93.31 99 GLN A C 1
ATOM 782 O O . GLN A 1 99 ? -5.552 11.906 -9.965 1.00 93.31 99 GLN A O 1
ATOM 787 N N . ASP A 1 100 ? -6.999 12.033 -8.269 1.00 94.69 100 ASP A N 1
ATOM 788 C CA . ASP A 1 100 ? -8.171 12.346 -9.096 1.00 94.69 100 ASP A CA 1
ATOM 789 C C . ASP A 1 100 ? -9.171 13.232 -8.325 1.00 94.69 100 ASP A C 1
ATOM 791 O O . ASP A 1 100 ? -8.849 13.785 -7.273 1.00 94.69 100 ASP A O 1
ATOM 795 N N . ARG A 1 101 ? -10.405 13.360 -8.829 1.00 95.56 101 ARG A N 1
ATOM 796 C CA . ARG A 1 101 ? -11.485 14.151 -8.209 1.00 95.56 101 ARG A CA 1
ATOM 797 C C . ARG A 1 101 ? -11.801 13.803 -6.741 1.00 95.56 101 ARG A C 1
ATOM 799 O O . ARG A 1 101 ? -12.451 14.599 -6.077 1.00 95.56 101 ARG A O 1
ATOM 806 N N . MET A 1 102 ? -11.395 12.632 -6.246 1.00 95.56 102 MET A N 1
ATOM 807 C CA . MET A 1 102 ? -11.623 12.156 -4.873 1.00 95.56 102 MET A CA 1
ATOM 808 C C . MET A 1 102 ? -10.371 12.248 -3.988 1.00 95.56 102 MET A C 1
ATOM 810 O O . MET A 1 102 ? -10.354 11.686 -2.893 1.00 95.56 102 MET A O 1
ATOM 814 N N . VAL A 1 103 ? -9.316 12.935 -4.438 1.00 95.44 103 VAL A N 1
ATOM 815 C CA . VAL A 1 103 ? -8.028 13.004 -3.731 1.00 95.44 103 VAL A CA 1
ATOM 816 C C . VAL A 1 103 ? -8.166 13.437 -2.267 1.00 95.44 103 VAL A C 1
ATOM 818 O O . VAL A 1 103 ? -7.554 12.822 -1.399 1.00 95.44 103 VAL A O 1
ATOM 821 N N . ASP A 1 104 ? -9.012 14.420 -1.959 1.00 96.56 104 ASP A N 1
ATOM 822 C CA . ASP A 1 104 ? -9.170 14.912 -0.584 1.00 96.56 104 ASP A CA 1
ATOM 823 C C . ASP A 1 104 ? -9.844 13.880 0.329 1.00 96.56 104 ASP A C 1
ATOM 825 O O . ASP A 1 104 ? -9.423 13.687 1.470 1.00 96.56 104 ASP A O 1
ATOM 829 N N . LEU A 1 105 ? -10.820 13.132 -0.198 1.00 97.19 105 LEU A N 1
ATOM 830 C CA . LEU A 1 105 ? -11.444 12.016 0.520 1.00 97.19 105 LEU A CA 1
ATOM 831 C C . LEU A 1 105 ? -10.427 10.903 0.793 1.00 97.19 105 LEU A C 1
ATOM 833 O O . LEU A 1 105 ? -10.411 10.321 1.876 1.00 97.19 105 LEU A O 1
ATOM 837 N N . ARG A 1 106 ? -9.531 10.635 -0.160 1.00 97.31 106 ARG A N 1
ATOM 838 C CA . ARG A 1 106 ? -8.472 9.634 0.008 1.00 97.31 106 ARG A CA 1
ATOM 839 C C . ARG A 1 106 ? -7.365 10.080 0.954 1.00 97.31 106 ARG A C 1
ATOM 841 O O . ARG A 1 106 ? -6.847 9.245 1.686 1.00 97.31 106 ARG A O 1
ATOM 848 N N . LYS A 1 107 ? -7.034 11.372 1.004 1.00 97.12 107 LYS A N 1
ATOM 849 C CA . LYS A 1 107 ? -6.132 11.935 2.023 1.00 97.12 107 LYS A CA 1
ATOM 850 C C . LYS A 1 107 ? -6.711 11.758 3.422 1.00 97.12 107 LYS A C 1
ATOM 852 O O . LYS A 1 107 ? -6.019 11.248 4.299 1.00 97.12 107 LYS A O 1
ATOM 857 N N . ALA A 1 108 ? -7.989 12.098 3.609 1.00 96.94 108 ALA A N 1
ATOM 858 C CA . ALA A 1 108 ? -8.689 11.864 4.871 1.00 96.94 108 ALA A CA 1
ATOM 859 C C . ALA A 1 108 ? -8.708 10.371 5.231 1.00 96.94 108 ALA A C 1
ATOM 861 O O . ALA A 1 108 ? -8.484 9.993 6.378 1.00 96.94 108 ALA A O 1
ATOM 862 N N . ARG A 1 109 ? -8.897 9.504 4.232 1.00 97.06 109 ARG A N 1
ATOM 863 C CA . ARG A 1 109 ? -8.848 8.055 4.416 1.00 97.06 109 ARG A CA 1
ATOM 864 C C . ARG A 1 109 ? -7.465 7.546 4.821 1.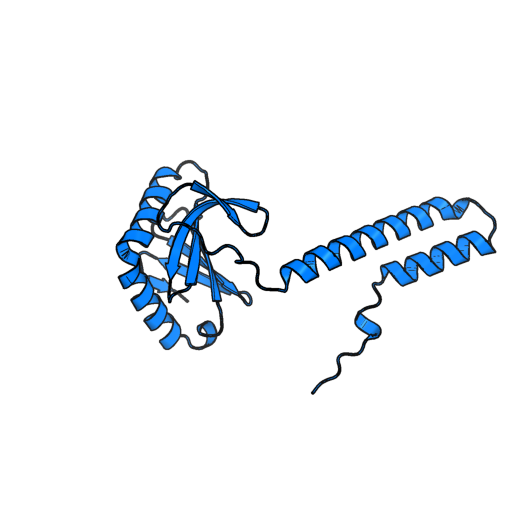00 97.06 109 ARG A C 1
ATOM 866 O O . ARG A 1 109 ? -7.372 6.721 5.723 1.00 97.06 109 ARG A O 1
ATOM 873 N N . ALA A 1 110 ? -6.401 8.025 4.185 1.00 97.00 110 ALA A N 1
ATOM 874 C CA . ALA A 1 110 ? -5.032 7.661 4.536 1.00 97.00 110 ALA A CA 1
ATOM 875 C C . ALA A 1 110 ? -4.688 8.107 5.966 1.00 97.00 110 ALA A C 1
ATOM 877 O O . ALA A 1 110 ? -4.142 7.317 6.736 1.00 97.00 110 ALA A O 1
ATOM 878 N N . ALA A 1 111 ? -5.080 9.328 6.346 1.00 96.81 111 ALA A N 1
ATOM 879 C CA . ALA A 1 111 ? -4.944 9.823 7.715 1.00 96.81 111 ALA A CA 1
ATOM 880 C C . ALA A 1 111 ? -5.721 8.947 8.711 1.00 96.81 111 ALA A C 1
ATOM 882 O O . ALA A 1 111 ? -5.166 8.535 9.725 1.00 96.81 111 ALA A O 1
ATOM 883 N N . PHE A 1 112 ? -6.954 8.556 8.376 1.00 96.94 112 PHE A N 1
ATOM 884 C CA . PHE A 1 112 ? -7.749 7.643 9.197 1.00 96.94 112 PHE A CA 1
ATOM 885 C C . PHE A 1 112 ? -7.049 6.293 9.424 1.00 96.94 112 PHE A C 1
ATOM 887 O O . PHE A 1 112 ? -7.045 5.790 10.548 1.00 96.94 112 PHE A O 1
ATOM 894 N N . LEU A 1 113 ? -6.445 5.702 8.383 1.00 96.75 113 LEU A N 1
ATOM 895 C CA . LEU A 1 113 ? -5.691 4.447 8.513 1.00 96.75 113 LEU A CA 1
ATOM 896 C C . LEU A 1 113 ? -4.479 4.602 9.443 1.00 96.75 113 LEU A C 1
ATOM 898 O O . LEU A 1 113 ? -4.190 3.690 10.216 1.00 96.75 113 LEU A O 1
ATOM 902 N N . TYR A 1 114 ? -3.798 5.750 9.391 1.00 96.62 114 TYR A N 1
ATOM 903 C CA . TYR A 1 114 ? -2.685 6.070 10.285 1.00 96.62 114 TYR A CA 1
ATOM 904 C C . TYR A 1 114 ? -3.142 6.264 11.740 1.00 96.62 114 TYR A C 1
ATOM 906 O O . TYR A 1 114 ? -2.569 5.674 12.652 1.00 96.62 114 TYR A O 1
ATOM 914 N N . GLU A 1 115 ? -4.212 7.024 11.970 1.00 96.88 115 GLU A N 1
ATOM 915 C CA . GLU A 1 115 ? -4.774 7.248 13.310 1.00 96.88 115 GLU A CA 1
ATOM 916 C C . GLU A 1 115 ? -5.242 5.943 13.974 1.00 96.88 115 GLU A C 1
ATOM 918 O O . GLU A 1 115 ? -5.115 5.772 15.186 1.00 96.88 115 GLU A O 1
ATOM 923 N N . HIS A 1 116 ? -5.734 4.990 13.176 1.00 96.62 116 HIS A N 1
ATOM 924 C CA . HIS A 1 116 ? -6.256 3.702 13.644 1.00 96.62 116 HIS A CA 1
ATOM 925 C C . HIS A 1 116 ? -5.279 2.539 13.423 1.00 96.62 116 HIS A C 1
ATOM 927 O O . HIS A 1 116 ? -5.690 1.376 13.375 1.00 96.62 116 HIS A O 1
ATOM 933 N N . GLN A 1 117 ? -3.979 2.828 13.326 1.00 94.12 117 GLN A N 1
ATOM 934 C CA . GLN A 1 117 ? -2.944 1.840 13.020 1.00 94.12 117 GLN A CA 1
ATOM 935 C C . GLN A 1 117 ? -2.958 0.631 13.971 1.00 94.12 117 GLN A C 1
ATOM 937 O O . GLN A 1 117 ? -2.832 -0.501 13.519 1.00 94.12 117 GLN A O 1
ATOM 942 N N . ALA A 1 118 ? -3.172 0.840 15.274 1.00 93.38 118 ALA A N 1
ATOM 943 C CA . ALA A 1 118 ? -3.215 -0.256 16.248 1.00 93.38 118 ALA A CA 1
ATOM 944 C C . ALA A 1 118 ? -4.363 -1.248 15.975 1.00 93.38 118 ALA A C 1
ATOM 946 O O . ALA A 1 118 ? -4.183 -2.462 16.071 1.00 93.38 118 ALA A O 1
ATOM 947 N N . ALA A 1 119 ? -5.539 -0.739 15.594 1.00 95.19 119 ALA A N 1
ATOM 948 C CA . ALA A 1 119 ? -6.673 -1.577 15.217 1.00 95.19 119 ALA A CA 1
ATOM 949 C C . ALA A 1 119 ? -6.421 -2.283 13.876 1.00 95.19 119 ALA A C 1
ATOM 951 O O . ALA A 1 119 ? -6.761 -3.456 13.720 1.00 95.19 119 ALA A O 1
ATOM 952 N N . LEU A 1 120 ? -5.787 -1.591 12.926 1.00 94.88 120 LEU A N 1
ATOM 953 C CA . LEU A 1 120 ? -5.392 -2.161 11.640 1.00 94.88 120 LEU A CA 1
ATOM 954 C C . LEU A 1 120 ? -4.384 -3.313 11.818 1.00 94.88 120 LEU A C 1
ATOM 956 O O . LEU A 1 120 ? -4.537 -4.359 11.188 1.00 94.88 120 LEU A O 1
ATOM 960 N N . ASP A 1 121 ? -3.423 -3.172 12.735 1.00 93.38 121 ASP A N 1
ATOM 961 C CA . ASP A 1 121 ? -2.465 -4.217 13.117 1.00 93.38 121 ASP A CA 1
ATOM 962 C C . ASP A 1 121 ? -3.145 -5.449 13.722 1.00 93.38 121 ASP A C 1
ATOM 964 O O . ASP A 1 121 ? -2.849 -6.587 13.339 1.00 93.38 121 ASP A O 1
ATOM 968 N N . GLU A 1 122 ? -4.094 -5.245 14.638 1.00 94.19 122 GLU A N 1
ATOM 969 C CA . GLU A 1 122 ? -4.856 -6.346 15.229 1.00 94.19 122 GLU A CA 1
ATOM 970 C C . GLU A 1 122 ? -5.650 -7.109 14.155 1.00 94.19 122 GLU A C 1
ATOM 972 O O . GLU A 1 122 ? -5.634 -8.346 14.114 1.00 94.19 122 GLU A O 1
ATOM 977 N N . GLN A 1 123 ? -6.314 -6.378 13.252 1.00 94.44 123 GLN A N 1
ATOM 978 C CA . GLN A 1 123 ? -7.073 -6.969 12.150 1.00 94.44 123 GLN A CA 1
ATOM 979 C C . GLN A 1 123 ? -6.171 -7.716 11.171 1.00 94.44 123 GLN A C 1
ATOM 981 O O . GLN A 1 123 ? -6.525 -8.814 10.739 1.00 94.44 123 GLN A O 1
ATOM 986 N N . LEU A 1 124 ? -4.986 -7.184 10.867 1.00 92.19 124 LEU A N 1
ATOM 987 C CA . LEU A 1 124 ? -4.007 -7.864 10.028 1.00 92.19 124 LEU A CA 1
ATOM 988 C C . LEU A 1 124 ? -3.548 -9.179 10.670 1.00 92.19 124 LEU A C 1
ATOM 990 O O . LEU A 1 124 ? -3.528 -10.220 10.011 1.00 92.19 124 LEU A O 1
ATOM 994 N N . CYS A 1 125 ? -3.246 -9.169 11.969 1.00 90.81 125 CYS A N 1
ATOM 995 C CA . CYS A 1 125 ? -2.871 -10.378 12.702 1.00 90.81 125 CYS A CA 1
ATOM 996 C C . CYS A 1 125 ? -3.994 -11.421 12.688 1.00 90.81 125 CYS A C 1
ATOM 998 O O . CYS A 1 125 ? -3.748 -12.604 12.440 1.00 90.81 125 CYS A O 1
ATOM 1000 N N . ARG A 1 126 ? -5.240 -10.992 12.921 1.00 92.69 126 ARG A N 1
ATOM 1001 C CA . ARG A 1 126 ? -6.422 -11.861 12.857 1.00 92.69 126 ARG A CA 1
ATOM 1002 C C . ARG A 1 126 ? -6.598 -12.462 11.462 1.00 92.69 126 ARG A C 1
ATOM 1004 O O . ARG A 1 126 ? -6.802 -13.668 11.342 1.00 92.69 126 ARG A O 1
ATOM 1011 N N . PHE A 1 127 ? -6.452 -11.644 10.423 1.00 92.25 127 PHE A N 1
ATOM 1012 C CA . PHE A 1 127 ? -6.536 -12.068 9.031 1.00 92.25 127 PHE A CA 1
ATOM 1013 C C . PHE A 1 127 ? -5.471 -13.111 8.674 1.00 92.25 127 PHE A C 1
ATOM 1015 O O . PHE A 1 127 ? -5.803 -14.136 8.081 1.00 92.25 127 PHE A O 1
ATOM 1022 N N . MET A 1 128 ? -4.212 -12.897 9.070 1.00 89.94 128 MET A N 1
ATOM 1023 C CA . MET A 1 128 ? -3.118 -13.843 8.808 1.00 89.94 128 MET A CA 1
ATOM 1024 C C . MET A 1 128 ? -3.299 -15.171 9.551 1.00 89.94 128 MET A C 1
ATOM 1026 O O . MET A 1 128 ? -2.972 -16.222 9.006 1.00 89.94 128 MET A O 1
ATOM 1030 N N . ARG A 1 129 ? -3.856 -15.146 10.770 1.00 90.69 129 ARG A N 1
ATOM 1031 C CA . ARG A 1 129 ? -4.205 -16.372 11.511 1.00 90.69 129 ARG A CA 1
ATOM 1032 C C . ARG A 1 129 ? -5.319 -17.159 10.822 1.00 90.69 129 ARG A C 1
ATOM 1034 O O . ARG A 1 129 ? -5.244 -18.382 10.770 1.00 90.69 129 ARG A O 1
ATOM 1041 N N . ALA A 1 130 ? -6.334 -16.469 10.300 1.00 91.44 130 ALA A N 1
ATOM 1042 C CA . ALA A 1 130 ? -7.440 -17.092 9.575 1.00 91.44 130 ALA A CA 1
ATOM 1043 C C . ALA A 1 130 ? -7.032 -17.585 8.176 1.00 91.44 130 ALA A C 1
ATOM 1045 O O . ALA A 1 130 ? -7.591 -18.562 7.686 1.00 91.44 130 ALA A O 1
ATOM 1046 N N . ASN A 1 131 ? -6.037 -16.945 7.553 1.00 88.44 131 ASN A N 1
ATOM 1047 C CA . ASN A 1 131 ? -5.565 -17.264 6.209 1.00 88.44 131 ASN A CA 1
ATOM 1048 C C . ASN A 1 131 ? -4.039 -17.506 6.204 1.00 88.44 131 ASN A C 1
ATOM 1050 O O . ASN A 1 131 ? -3.273 -16.639 5.769 1.00 88.44 131 ASN A O 1
ATOM 1054 N N . PRO A 1 132 ? -3.565 -18.688 6.649 1.00 86.69 132 PRO A N 1
ATOM 1055 C CA . PRO A 1 132 ? -2.135 -18.970 6.817 1.00 86.69 132 PRO A CA 1
ATOM 1056 C C . PRO A 1 132 ? -1.298 -18.812 5.539 1.00 86.69 132 PRO A C 1
ATOM 1058 O O . PRO A 1 132 ? -0.110 -18.505 5.610 1.00 86.69 132 PRO A O 1
ATOM 1061 N N . SER A 1 133 ? -1.911 -18.956 4.359 1.00 85.12 133 SER A N 1
ATOM 1062 C CA . SER A 1 133 ? -1.272 -18.732 3.052 1.00 85.12 133 SER A CA 1
ATOM 1063 C C . SER A 1 133 ? -0.775 -17.298 2.830 1.00 85.12 133 SER A C 1
ATOM 1065 O O . SER A 1 133 ? 0.007 -17.057 1.907 1.00 85.12 133 SER A O 1
ATOM 1067 N N . PHE A 1 134 ? -1.241 -16.345 3.641 1.00 82.94 134 PHE A N 1
ATOM 1068 C CA . PHE A 1 134 ? -0.825 -14.945 3.600 1.00 82.94 134 PHE A CA 1
ATOM 1069 C C . PHE A 1 134 ? 0.255 -14.609 4.630 1.00 82.94 134 PHE A C 1
ATOM 1071 O O . PHE A 1 134 ? 0.863 -13.550 4.514 1.00 82.94 134 PHE A O 1
ATOM 1078 N N . ALA A 1 135 ? 0.529 -15.488 5.600 1.00 81.44 135 ALA A N 1
ATOM 1079 C CA . ALA A 1 135 ? 1.503 -15.228 6.663 1.00 81.44 135 ALA A CA 1
ATOM 1080 C C . ALA A 1 135 ? 2.948 -15.140 6.142 1.00 81.44 135 ALA A C 1
ATOM 1082 O O . ALA A 1 135 ? 3.776 -14.444 6.719 1.00 81.44 135 ALA A O 1
ATOM 1083 N N . THR A 1 136 ? 3.254 -15.820 5.034 1.00 80.31 136 THR A N 1
ATOM 1084 C C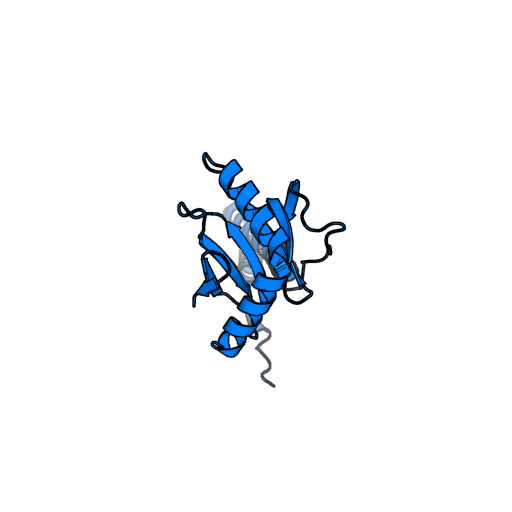A . THR A 1 136 ? 4.575 -15.765 4.391 1.00 80.31 136 THR A CA 1
ATOM 1085 C C . THR A 1 136 ? 4.726 -14.595 3.420 1.00 80.31 136 THR A C 1
ATOM 1087 O O . THR A 1 136 ? 5.790 -14.459 2.823 1.00 80.31 136 THR A O 1
ATOM 1090 N N . ARG A 1 137 ? 3.674 -13.791 3.206 1.00 81.88 137 ARG A N 1
ATOM 1091 C CA . ARG A 1 137 ? 3.676 -12.686 2.239 1.00 81.88 137 ARG A CA 1
ATOM 1092 C C . ARG A 1 137 ? 3.856 -11.356 2.962 1.00 81.88 137 ARG A C 1
ATOM 1094 O O . ARG A 1 137 ? 3.125 -11.069 3.909 1.00 81.88 137 ARG A O 1
ATOM 1101 N N . SER A 1 138 ? 4.789 -10.529 2.508 1.00 82.19 138 SER A N 1
ATOM 1102 C CA . SER A 1 138 ? 4.969 -9.169 3.017 1.00 82.19 138 SER A CA 1
ATOM 1103 C C . SER A 1 138 ? 3.935 -8.231 2.398 1.00 82.19 138 SER A C 1
ATOM 1105 O O . SER A 1 138 ? 3.549 -8.405 1.246 1.00 82.19 138 SER A O 1
ATOM 1107 N N . ILE A 1 139 ? 3.464 -7.240 3.155 1.00 88.75 139 ILE A N 1
ATOM 1108 C CA . ILE A 1 139 ? 2.687 -6.127 2.593 1.00 88.75 139 ILE A CA 1
ATOM 1109 C C . ILE A 1 139 ? 3.685 -5.109 2.052 1.00 88.75 139 ILE A C 1
ATOM 1111 O O . ILE A 1 139 ? 4.593 -4.718 2.782 1.00 88.75 139 ILE A O 1
ATOM 1115 N N . ARG A 1 140 ? 3.514 -4.689 0.795 1.00 83.56 140 ARG A N 1
ATOM 1116 C CA . ARG A 1 140 ? 4.349 -3.651 0.175 1.00 83.56 140 ARG A CA 1
ATOM 1117 C C . ARG A 1 140 ? 3.686 -2.281 0.270 1.00 83.56 140 ARG A C 1
ATOM 1119 O O . ARG A 1 140 ? 4.268 -1.347 0.810 1.00 83.56 140 ARG A O 1
ATOM 1126 N N . TYR A 1 141 ? 2.450 -2.178 -0.207 1.00 90.38 141 TYR A N 1
ATOM 1127 C CA . TYR A 1 141 ? 1.697 -0.928 -0.203 1.00 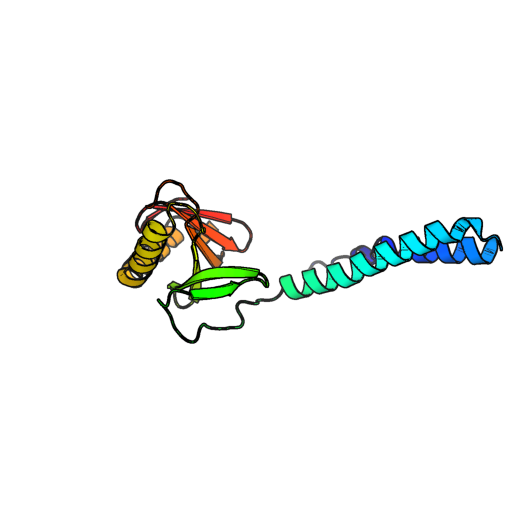90.38 141 TYR A CA 1
ATOM 1128 C C . TYR A 1 141 ? 0.191 -1.170 -0.092 1.00 90.38 141 TYR A C 1
ATOM 1130 O O . TYR A 1 141 ? -0.311 -2.267 -0.357 1.00 90.38 141 TYR A O 1
ATOM 1138 N N . ILE A 1 142 ? -0.522 -0.127 0.324 1.00 94.81 142 ILE A N 1
ATOM 1139 C CA . ILE A 1 142 ? -1.981 -0.049 0.348 1.00 94.81 142 ILE A CA 1
ATOM 1140 C C . ILE A 1 142 ? -2.394 1.010 -0.674 1.00 94.81 142 ILE A C 1
ATOM 1142 O O . ILE A 1 142 ? -2.173 2.193 -0.447 1.00 94.81 142 ILE A O 1
ATOM 1146 N N . GLY A 1 143 ? -2.985 0.601 -1.792 1.00 95.38 143 GLY A N 1
ATOM 1147 C CA . GLY A 1 143 ? -3.495 1.502 -2.822 1.00 95.38 143 GLY A CA 1
ATOM 1148 C C . GLY A 1 143 ? -4.916 1.965 -2.518 1.00 95.38 143 GLY A C 1
ATOM 1149 O O . GLY A 1 143 ? -5.846 1.161 -2.446 1.00 95.38 143 GLY A O 1
ATOM 1150 N N . LEU A 1 144 ? -5.115 3.273 -2.372 1.00 96.12 144 LEU A N 1
ATOM 1151 C CA . LEU A 1 144 ? -6.432 3.900 -2.283 1.00 96.12 144 LEU A CA 1
ATOM 1152 C C . LEU A 1 144 ? -6.880 4.317 -3.686 1.00 96.12 144 LEU A C 1
ATOM 1154 O O . LEU A 1 144 ? -6.855 5.493 -4.039 1.00 96.12 144 LEU A O 1
ATOM 1158 N N . HIS A 1 145 ? -7.222 3.350 -4.537 1.00 93.50 145 HIS A N 1
ATOM 1159 C CA . HIS A 1 145 ? -7.528 3.607 -5.957 1.00 93.50 145 HIS A CA 1
ATOM 1160 C C . HIS A 1 145 ? -9.003 3.413 -6.319 1.00 93.50 145 HIS A C 1
ATOM 1162 O O . HIS A 1 145 ? -9.435 3.883 -7.376 1.00 93.50 145 HIS A O 1
ATOM 1168 N N . SER A 1 146 ? -9.766 2.770 -5.432 1.00 92.00 146 SER A N 1
ATOM 1169 C CA . SER A 1 146 ? -11.189 2.472 -5.608 1.00 92.00 146 SER A CA 1
ATOM 1170 C C . SER A 1 146 ? -12.052 3.740 -5.703 1.00 92.00 146 SER A C 1
ATOM 1172 O O . SER A 1 146 ? -11.646 4.838 -5.294 1.00 92.00 146 SER A O 1
ATOM 1174 N N . GLU A 1 147 ? -13.255 3.579 -6.258 1.00 92.94 147 GLU A N 1
ATOM 1175 C CA . GLU A 1 147 ? -14.338 4.565 -6.150 1.00 92.94 147 GLU A CA 1
ATOM 1176 C C . GLU A 1 147 ? -15.054 4.492 -4.795 1.00 92.94 147 GLU A C 1
ATOM 1178 O O . GLU A 1 147 ? -15.579 5.498 -4.323 1.00 92.94 147 GLU A O 1
ATOM 1183 N N . ASP A 1 148 ? -15.026 3.328 -4.141 1.00 95.00 148 ASP A N 1
ATOM 1184 C CA . ASP A 1 148 ? -15.434 3.187 -2.744 1.00 95.00 148 ASP A CA 1
ATOM 1185 C C . ASP A 1 148 ? -14.294 3.685 -1.842 1.00 95.00 148 ASP A C 1
ATOM 1187 O O . ASP A 1 148 ? -13.248 3.045 -1.742 1.00 95.00 148 ASP A O 1
ATOM 1191 N N . ILE A 1 149 ? -14.496 4.832 -1.184 1.00 93.12 149 ILE A N 1
ATOM 1192 C CA . ILE A 1 149 ? -13.504 5.473 -0.302 1.00 93.12 149 ILE A CA 1
ATOM 1193 C C . ILE A 1 149 ? -13.115 4.577 0.877 1.00 93.12 149 ILE A C 1
ATOM 1195 O O . ILE A 1 149 ? -12.001 4.677 1.398 1.00 93.12 149 ILE A O 1
ATOM 1199 N N . GLU A 1 150 ? -13.998 3.676 1.309 1.00 93.19 150 GLU A N 1
ATOM 1200 C CA . GLU A 1 150 ? -13.670 2.748 2.385 1.00 93.19 150 GLU A CA 1
ATOM 1201 C C . GLU A 1 150 ? -12.798 1.581 1.916 1.00 93.19 150 GLU A C 1
ATOM 1203 O O . GLU A 1 150 ? -12.206 0.904 2.762 1.00 93.19 150 GLU A O 1
ATOM 1208 N N . GLN A 1 151 ? -12.675 1.369 0.604 1.00 94.50 151 GLN A N 1
ATOM 1209 C CA . GLN A 1 151 ? -11.935 0.262 0.016 1.00 94.50 151 GLN A CA 1
ATOM 1210 C C . GLN A 1 151 ? -10.507 0.660 -0.391 1.00 94.50 151 GLN A C 1
ATOM 1212 O O . GLN A 1 151 ? -10.286 1.576 -1.181 1.00 94.50 151 GLN A O 1
ATOM 1217 N N . GLY A 1 152 ? -9.533 -0.099 0.104 1.00 93.94 152 GLY A N 1
ATOM 1218 C CA . GLY A 1 152 ? -8.143 -0.091 -0.337 1.00 93.94 152 GLY A CA 1
ATOM 1219 C C . GLY A 1 152 ? -7.713 -1.454 -0.874 1.00 93.94 152 GLY A C 1
ATOM 1220 O O . GLY A 1 152 ? -8.291 -2.490 -0.542 1.00 93.94 152 GLY A O 1
ATOM 1221 N N . GLU A 1 153 ? -6.676 -1.452 -1.696 1.00 92.88 153 GLU A N 1
ATOM 1222 C CA . GLU A 1 153 ? -6.041 -2.646 -2.245 1.00 92.88 153 GLU A CA 1
ATOM 1223 C C . GLU A 1 153 ? -4.709 -2.863 -1.532 1.00 92.88 153 GLU A C 1
ATOM 1225 O O . GLU A 1 153 ? -3.841 -2.000 -1.536 1.00 92.88 153 GLU A O 1
ATOM 1230 N N . VAL A 1 154 ? -4.542 -4.005 -0.876 1.00 92.19 154 VAL A N 1
ATOM 1231 C CA . VAL A 1 154 ? -3.332 -4.333 -0.119 1.00 92.19 154 VAL A CA 1
ATOM 1232 C C . VAL A 1 154 ? -2.485 -5.263 -0.967 1.00 92.19 154 VAL A C 1
ATOM 1234 O O . VAL A 1 154 ? -2.820 -6.440 -1.132 1.00 92.19 154 VAL A O 1
ATOM 1237 N N . PHE A 1 155 ? -1.388 -4.730 -1.489 1.00 86.62 155 PHE A N 1
ATOM 1238 C CA . PHE A 1 155 ? -0.485 -5.436 -2.385 1.00 86.62 155 PHE A CA 1
ATOM 1239 C C . PHE A 1 155 ? 0.570 -6.187 -1.584 1.00 86.62 155 PHE A C 1
ATOM 1241 O O . PHE A 1 155 ? 1.201 -5.637 -0.673 1.00 86.62 155 PHE A O 1
ATOM 1248 N N . ARG A 1 156 ? 0.743 -7.469 -1.911 1.00 83.75 156 ARG A N 1
ATOM 1249 C CA . ARG A 1 156 ? 1.596 -8.396 -1.168 1.00 83.75 156 ARG A CA 1
ATOM 1250 C C . ARG A 1 156 ? 2.629 -9.075 -2.064 1.00 83.75 156 ARG A C 1
ATOM 1252 O O . ARG A 1 156 ? 2.363 -9.325 -3.235 1.00 83.75 156 ARG A O 1
ATOM 1259 N N . ASP A 1 157 ? 3.772 -9.420 -1.478 1.00 74.19 157 ASP A N 1
ATOM 1260 C CA . ASP A 1 157 ? 4.891 -10.106 -2.135 1.00 74.19 157 ASP A CA 1
ATOM 1261 C C . ASP A 1 157 ? 5.249 -11.409 -1.389 1.00 74.19 157 ASP A C 1
ATOM 1263 O O . ASP A 1 157 ? 5.365 -11.386 -0.158 1.00 74.19 157 ASP A O 1
ATOM 1267 N N . PRO A 1 158 ? 5.387 -12.564 -2.076 1.00 66.44 158 PRO A N 1
ATOM 1268 C CA . PRO A 1 158 ? 5.160 -12.788 -3.512 1.00 66.44 158 PRO A CA 1
ATOM 1269 C C . PRO A 1 158 ? 3.686 -12.702 -3.920 1.00 66.44 158 PRO A C 1
ATOM 1271 O O . PRO A 1 158 ? 2.808 -13.062 -3.131 1.00 66.44 158 PRO A O 1
ATOM 1274 N N . ASP A 1 159 ? 3.479 -12.204 -5.149 1.00 66.12 159 ASP A N 1
ATOM 1275 C CA . ASP A 1 159 ? 2.224 -11.857 -5.836 1.00 66.12 159 ASP A CA 1
ATOM 1276 C C . ASP A 1 159 ? 0.928 -12.203 -5.082 1.00 66.12 159 ASP A C 1
ATOM 1278 O O . ASP A 1 159 ? 0.541 -13.360 -4.885 1.00 66.12 159 ASP A O 1
ATOM 1282 N N . GLY A 1 160 ? 0.189 -11.163 -4.716 1.00 72.31 160 GLY A N 1
ATOM 1283 C CA . GLY A 1 160 ? -1.181 -11.275 -4.248 1.00 72.31 160 GLY A CA 1
ATOM 1284 C C . GLY A 1 160 ? -1.769 -9.913 -3.935 1.00 72.31 160 GLY A C 1
ATOM 1285 O O . GLY A 1 160 ? -1.051 -8.971 -3.605 1.00 72.31 160 GLY A O 1
ATOM 1286 N N . TYR A 1 161 ? -3.090 -9.829 -4.001 1.00 82.19 161 TYR A N 1
ATOM 1287 C CA . TYR A 1 161 ? -3.830 -8.678 -3.516 1.00 82.19 161 TYR A CA 1
ATOM 1288 C C . TYR A 1 161 ? -4.859 -9.157 -2.495 1.00 82.19 161 TYR A C 1
ATOM 1290 O O . TYR A 1 161 ? -5.354 -10.281 -2.573 1.00 82.19 161 TYR A O 1
ATOM 1298 N N . THR A 1 162 ? -5.138 -8.316 -1.510 1.00 90.19 162 THR A N 1
ATOM 1299 C CA . THR A 1 162 ? -6.255 -8.484 -0.572 1.00 90.19 162 THR A CA 1
ATOM 1300 C C . THR A 1 162 ? -6.983 -7.161 -0.478 1.00 90.19 162 THR A C 1
ATOM 1302 O O . THR A 1 162 ? -6.347 -6.112 -0.577 1.00 90.19 162 THR A O 1
ATOM 1305 N N . LEU A 1 163 ? -8.296 -7.183 -0.287 1.00 93.44 163 LEU A N 1
ATOM 1306 C CA . LEU A 1 163 ? -9.050 -5.946 -0.121 1.00 93.44 163 LEU A CA 1
ATOM 1307 C C . LEU A 1 163 ? -9.010 -5.511 1.344 1.00 93.44 163 LEU A C 1
ATOM 1309 O O . LEU A 1 163 ? -9.040 -6.335 2.255 1.00 93.44 163 LEU A O 1
ATOM 1313 N N . LEU A 1 164 ? -8.959 -4.206 1.570 1.00 94.88 164 LEU A N 1
ATOM 1314 C CA . LEU A 1 164 ? -9.115 -3.579 2.874 1.00 94.88 164 LEU A CA 1
ATOM 1315 C C . LEU A 1 164 ? -10.394 -2.752 2.837 1.00 94.88 164 LEU A C 1
ATOM 1317 O O . LEU A 1 164 ? -10.433 -1.744 2.144 1.00 94.88 164 LEU A O 1
ATOM 1321 N N . LYS A 1 165 ? -11.432 -3.152 3.572 1.00 94.94 165 LYS A N 1
ATOM 1322 C CA . LYS A 1 165 ? -12.674 -2.379 3.697 1.00 94.94 165 LYS A CA 1
ATOM 1323 C C . LYS A 1 165 ? -12.800 -1.848 5.1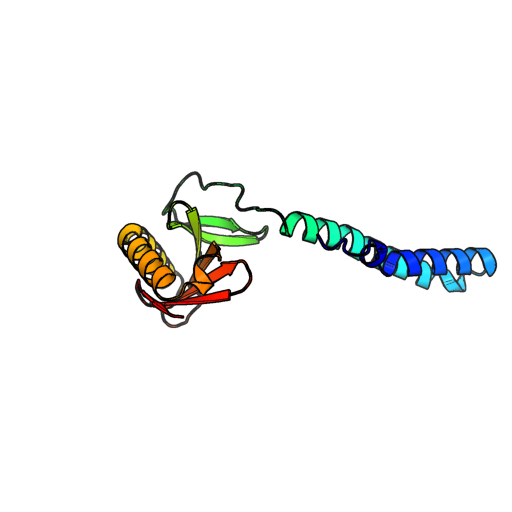16 1.00 94.94 165 LYS A C 1
ATOM 1325 O O . LYS A 1 165 ? -12.841 -2.627 6.068 1.00 94.94 165 LYS A O 1
ATOM 1330 N N . GLY A 1 166 ? -12.818 -0.529 5.285 1.00 93.75 166 GLY A N 1
ATOM 1331 C CA . GLY A 1 166 ? -12.720 0.060 6.622 1.00 93.75 166 GLY A CA 1
ATOM 1332 C C . GLY A 1 166 ? -11.368 -0.292 7.263 1.00 93.75 166 GLY A C 1
ATOM 1333 O O . GLY A 1 166 ? -10.323 0.161 6.806 1.00 93.75 166 GLY A O 1
ATOM 1334 N N . LEU A 1 167 ? -11.368 -1.112 8.307 1.00 94.38 167 LEU A N 1
ATOM 1335 C CA . LEU A 1 167 ? -10.141 -1.644 8.922 1.00 94.38 167 LEU A CA 1
ATOM 1336 C C . LEU A 1 167 ? -10.002 -3.160 8.723 1.00 94.38 167 LEU A C 1
ATOM 1338 O O . LEU A 1 167 ? -9.107 -3.787 9.283 1.00 94.38 167 LEU A O 1
ATOM 1342 N N . THR A 1 168 ? -10.902 -3.766 7.949 1.00 94.56 168 THR A N 1
ATOM 1343 C CA . THR A 1 168 ? -11.024 -5.216 7.820 1.00 94.56 168 THR A CA 1
ATOM 1344 C C . THR A 1 168 ? -10.398 -5.702 6.521 1.00 94.56 168 THR A C 1
ATOM 1346 O O . THR A 1 168 ? -10.747 -5.236 5.437 1.00 94.56 168 THR A O 1
ATOM 1349 N N . PHE A 1 169 ? -9.501 -6.680 6.631 1.00 92.81 169 PHE A N 1
ATOM 1350 C CA . PHE A 1 169 ? -8.912 -7.368 5.485 1.00 92.81 169 PHE A CA 1
ATOM 1351 C C . PHE A 1 169 ? -9.847 -8.473 4.986 1.00 92.81 169 PHE A C 1
ATOM 1353 O O . PHE A 1 169 ? -10.362 -9.266 5.776 1.00 92.81 169 PHE A O 1
ATOM 1360 N N . ILE A 1 170 ? -10.035 -8.531 3.673 1.00 90.56 170 ILE A N 1
ATOM 1361 C CA . ILE A 1 170 ? -10.897 -9.479 2.970 1.00 90.56 170 ILE A CA 1
ATOM 1362 C C . ILE A 1 170 ? -10.016 -10.270 1.995 1.00 90.56 170 ILE A C 1
ATOM 1364 O O . ILE A 1 170 ? -9.205 -9.682 1.269 1.00 90.56 170 ILE A O 1
ATOM 1368 N N . ALA A 1 171 ? -10.140 -11.599 2.059 1.00 81.25 171 ALA A N 1
ATOM 1369 C CA . ALA A 1 171 ? -9.386 -12.555 1.249 1.00 81.25 171 ALA A CA 1
ATOM 1370 C C . ALA A 1 171 ? -9.951 -12.672 -0.170 1.00 81.25 171 ALA A C 1
ATOM 1372 O O . ALA A 1 171 ? -11.178 -12.476 -0.329 1.00 81.25 171 ALA A O 1
#

Sequence (171 aa):
MQLKPLWRAVPRSASLLVLAVLALVWTKTFLWAPLLLLAIFFFAVDVLGIHKRMLSKGESMEETPSTYGVLGDYVVDEAPSHGLFIRLCERAVFVDIKQDRMVDLRKARAAFLYEHQAALDEQLCRFMRANPSFATRSIRYIGLHSEDIEQGEVFRDPDGYTLLKGLTFIA

Mean predicted aligned error: 14.22 Å